Protein AF-A0A833N5B3-F1 (afdb_monomer_lite)

Secondary structure (DSSP, 8-state):
------HHHHHHHHHHHHHHHHHHHHHHHHHHHHHHHHHHHHHHTTGGGSTTS-HHHHHHHHHHHHHHHHHHHHHHHHHHHHT-HHHHHHTT----

pLDDT: mean 83.66, std 16.73, range [32.81, 97.62]

Sequence (96 aa):
MSDTQTPESIVNMVSLRLRELIHDINNALFVTKGFLEELGEDVTEKKYLDPKFDHENFVDMISTITRNVEKIDQNLIKLRKFAKEEVFEKTGVTKQ

Organism: NCBI:txid2654512

Structure (mmCIF, N/CA/C/O backbone):
data_AF-A0A833N5B3-F1
#
_entry.id   AF-A0A833N5B3-F1
#
loop_
_atom_site.group_PDB
_atom_site.id
_atom_site.type_symbol
_atom_site.label_atom_id
_atom_site.label_alt_id
_atom_site.label_comp_id
_atom_site.label_asym_id
_atom_site.label_entity_id
_atom_site.label_seq_id
_atom_site.pdbx_PDB_ins_code
_atom_site.Cartn_x
_atom_site.Cartn_y
_atom_site.Cartn_z
_atom_site.occupancy
_atom_site.B_iso_or_equiv
_atom_site.auth_seq_id
_atom_site.auth_comp_id
_atom_site.auth_asym_id
_atom_site.auth_atom_id
_atom_site.pdbx_PDB_model_num
ATOM 1 N N . MET A 1 1 ? -16.918 -19.054 35.015 1.00 32.81 1 MET A N 1
ATOM 2 C CA . MET A 1 1 ? -16.181 -17.931 35.622 1.00 32.81 1 MET A CA 1
ATOM 3 C C . MET A 1 1 ? -16.235 -16.803 34.618 1.00 32.81 1 MET A C 1
ATOM 5 O O . MET A 1 1 ? -15.766 -16.993 33.507 1.00 32.81 1 MET A O 1
ATOM 9 N N . SER A 1 2 ? -16.957 -15.730 34.934 1.00 45.31 2 SER A N 1
ATOM 10 C CA . SER A 1 2 ? -16.998 -14.536 34.094 1.00 45.31 2 SER A CA 1
ATOM 11 C C . SER A 1 2 ? -15.676 -13.806 34.285 1.00 45.31 2 SER A C 1
ATOM 13 O O . SER A 1 2 ? -15.429 -13.296 35.376 1.00 45.31 2 SER A O 1
ATOM 15 N N . ASP A 1 3 ? -14.822 -13.800 33.266 1.00 53.41 3 ASP A N 1
ATOM 16 C CA . ASP A 1 3 ? -13.658 -12.921 33.239 1.00 53.41 3 ASP A CA 1
ATOM 17 C C . ASP A 1 3 ? -14.168 -11.483 33.238 1.00 53.41 3 ASP A C 1
ATOM 19 O O . ASP A 1 3 ? -14.590 -10.946 32.212 1.00 53.41 3 ASP A O 1
ATOM 23 N N . THR A 1 4 ? -14.223 -10.880 34.421 1.00 56.28 4 THR A N 1
ATOM 24 C CA . THR A 1 4 ? -14.629 -9.492 34.587 1.00 56.28 4 THR A CA 1
ATOM 25 C C . THR A 1 4 ? -13.528 -8.632 33.977 1.00 56.28 4 THR A C 1
ATOM 27 O O . THR A 1 4 ? -12.531 -8.326 34.627 1.00 56.28 4 THR A O 1
ATOM 30 N N . GLN A 1 5 ? -13.671 -8.290 32.696 1.00 58.81 5 GLN A N 1
ATOM 31 C CA . GLN A 1 5 ? -12.816 -7.307 32.041 1.00 58.81 5 GLN A CA 1
ATOM 32 C C . GLN A 1 5 ? -12.940 -5.991 32.813 1.00 58.81 5 GLN A C 1
ATOM 34 O O . GLN A 1 5 ? -14.002 -5.368 32.827 1.00 58.81 5 GLN A O 1
ATOM 39 N N . THR A 1 6 ? -11.872 -5.580 33.497 1.00 78.38 6 THR A N 1
ATOM 40 C CA . THR A 1 6 ? -11.833 -4.271 34.154 1.00 78.38 6 THR A CA 1
ATOM 41 C C . THR A 1 6 ? -11.710 -3.172 33.097 1.00 78.38 6 THR A C 1
ATOM 43 O O . THR A 1 6 ? -11.110 -3.416 32.041 1.00 78.38 6 THR A O 1
ATOM 46 N N . PRO A 1 7 ? -12.216 -1.955 33.351 1.00 74.81 7 PRO A N 1
ATOM 47 C CA . PRO A 1 7 ? -12.032 -0.825 32.445 1.00 74.81 7 PRO A CA 1
ATOM 48 C C . PRO A 1 7 ? -10.564 -0.606 32.043 1.00 74.81 7 PRO A C 1
ATOM 50 O O . PRO A 1 7 ? -10.291 -0.420 30.857 1.00 74.81 7 PRO A O 1
ATOM 53 N N . GLU A 1 8 ? -9.601 -0.734 32.970 1.00 74.69 8 GLU A N 1
ATOM 54 C CA . GLU A 1 8 ? -8.174 -0.641 32.623 1.00 74.69 8 GLU A CA 1
ATOM 55 C C . GLU A 1 8 ? -7.730 -1.740 31.649 1.00 74.69 8 GLU A C 1
ATOM 57 O O . GLU A 1 8 ? -6.970 -1.471 30.717 1.00 74.69 8 GLU A O 1
ATOM 62 N N . SER A 1 9 ? -8.207 -2.978 31.824 1.00 72.81 9 SER A N 1
ATOM 63 C CA . SER A 1 9 ? -7.855 -4.086 30.926 1.00 72.81 9 SER A CA 1
ATOM 64 C C . SER A 1 9 ? -8.372 -3.860 29.499 1.00 72.81 9 SER A C 1
ATOM 66 O O . SER A 1 9 ? -7.668 -4.159 28.533 1.00 72.81 9 SER A O 1
ATOM 68 N N . ILE A 1 10 ? -9.555 -3.251 29.358 1.00 73.50 10 ILE A N 1
ATOM 69 C CA . ILE A 1 10 ? -10.154 -2.895 28.066 1.00 73.50 10 ILE A CA 1
ATOM 70 C C . ILE A 1 10 ? -9.350 -1.773 27.405 1.00 73.50 10 ILE A C 1
ATOM 72 O O . ILE A 1 10 ? -8.972 -1.895 26.240 1.00 73.50 10 ILE A O 1
ATOM 76 N N . VAL A 1 11 ? -9.030 -0.706 28.144 1.00 76.75 11 VAL A N 1
ATOM 77 C CA . VAL A 1 11 ? -8.236 0.423 27.629 1.00 76.75 11 VAL A CA 1
ATOM 78 C C . VAL A 1 11 ? -6.848 -0.036 27.181 1.00 76.75 11 VAL A C 1
ATOM 80 O O . VAL A 1 11 ? -6.398 0.343 26.097 1.00 76.75 11 VAL A O 1
ATOM 83 N N . ASN A 1 12 ? -6.186 -0.892 27.962 1.00 75.12 12 ASN A N 1
ATOM 84 C CA . ASN A 1 12 ? -4.881 -1.450 27.606 1.00 75.12 12 ASN A CA 1
ATOM 85 C C . ASN A 1 12 ? -4.958 -2.312 26.340 1.00 75.12 12 ASN A C 1
ATOM 87 O O . ASN A 1 12 ? -4.112 -2.180 25.455 1.00 75.12 12 ASN A O 1
ATOM 91 N N . MET A 1 13 ? -5.994 -3.147 26.214 1.00 80.62 13 MET A N 1
ATOM 92 C CA . MET A 1 13 ? -6.216 -3.965 25.021 1.00 80.62 13 MET A CA 1
ATOM 93 C C . MET A 1 13 ? -6.449 -3.097 23.778 1.00 80.62 13 MET A C 1
ATOM 95 O O . MET A 1 13 ? -5.805 -3.312 22.752 1.00 80.62 13 MET A O 1
ATOM 99 N N . VAL A 1 14 ? -7.328 -2.095 23.862 1.00 81.06 14 VAL A N 1
ATOM 100 C CA . VAL A 1 14 ? -7.6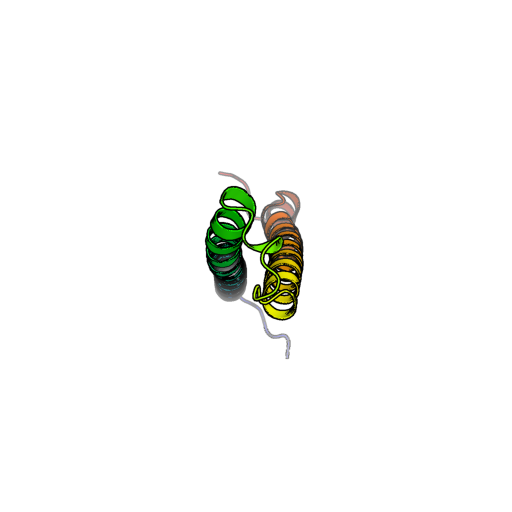10 -1.172 22.749 1.00 81.06 14 VAL A CA 1
ATOM 101 C C . VAL A 1 14 ? -6.359 -0.383 22.367 1.00 81.06 14 VAL A C 1
ATOM 103 O O . VAL A 1 14 ? -6.044 -0.278 21.183 1.00 81.06 14 VAL A O 1
ATOM 106 N N . SER A 1 15 ? -5.601 0.112 23.348 1.00 81.69 15 SER A N 1
ATOM 107 C CA . SER A 1 15 ? -4.360 0.860 23.110 1.00 81.69 15 SER A CA 1
ATOM 108 C C . SER A 1 15 ? 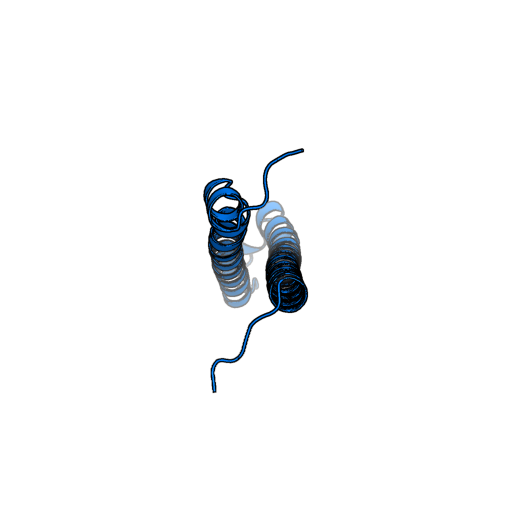-3.301 0.008 22.410 1.00 81.69 15 SER A C 1
ATOM 110 O O . SER A 1 15 ? -2.642 0.482 21.483 1.00 81.69 15 SER A O 1
ATOM 112 N N . LEU A 1 16 ? -3.164 -1.262 22.807 1.00 86.50 16 LEU A N 1
ATOM 113 C CA . LEU A 1 16 ? -2.277 -2.209 22.137 1.00 86.50 16 LEU A CA 1
ATOM 114 C C . LEU A 1 16 ? -2.710 -2.431 20.681 1.00 86.50 16 LEU A C 1
ATOM 116 O O . LEU A 1 16 ? -1.890 -2.297 19.777 1.00 86.50 16 LEU A O 1
ATOM 120 N N . ARG A 1 17 ? -4.005 -2.676 20.438 1.00 85.75 17 ARG A N 1
ATOM 121 C CA . ARG A 1 17 ? -4.542 -2.872 19.079 1.00 85.75 17 ARG A CA 1
ATOM 122 C C . ARG A 1 17 ? -4.386 -1.645 18.187 1.00 85.75 17 ARG A C 1
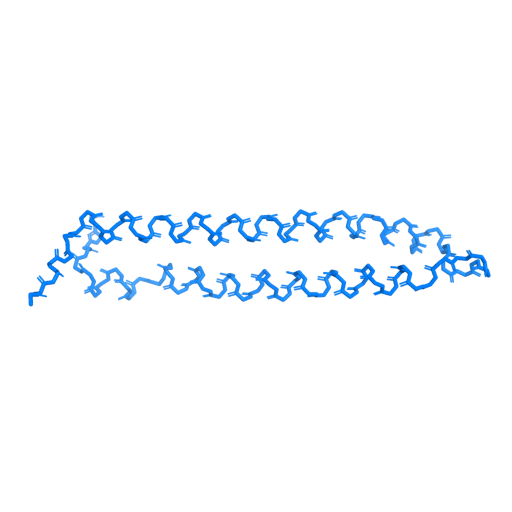ATOM 124 O O . ARG A 1 17 ? -4.066 -1.787 17.011 1.00 85.75 17 ARG A O 1
ATOM 131 N N . LEU A 1 18 ? -4.576 -0.443 18.728 1.00 88.69 18 LEU A N 1
ATOM 132 C CA . LEU A 1 18 ? -4.329 0.798 17.993 1.00 88.69 18 LEU A CA 1
ATOM 133 C C . LEU A 1 18 ? -2.852 0.937 17.619 1.00 88.69 18 LEU A C 1
ATOM 135 O O . LEU A 1 18 ? -2.546 1.298 16.485 1.00 88.69 18 LEU A O 1
ATOM 139 N N . ARG A 1 19 ? -1.937 0.611 18.541 1.00 89.56 19 ARG A N 1
ATOM 140 C CA . ARG A 1 19 ? -0.494 0.648 18.275 1.00 89.56 19 ARG A CA 1
ATOM 141 C C . ARG A 1 19 ? -0.098 -0.330 17.169 1.00 89.56 19 ARG A C 1
ATOM 143 O O . ARG A 1 19 ? 0.652 0.061 16.281 1.00 89.56 19 ARG A O 1
ATOM 150 N N . GLU A 1 20 ? -0.620 -1.554 17.204 1.00 91.44 20 GLU A N 1
ATOM 151 C CA . GLU A 1 20 ? -0.408 -2.565 16.157 1.00 91.44 20 GLU A CA 1
ATOM 152 C C . GLU A 1 20 ? -0.911 -2.069 14.793 1.00 91.44 20 GLU A C 1
ATOM 154 O O . GLU A 1 20 ? -0.163 -2.078 13.820 1.00 91.44 20 GLU A O 1
ATOM 159 N N . LEU A 1 21 ? -2.139 -1.539 14.725 1.00 92.38 21 LEU A N 1
ATOM 160 C CA . LEU A 1 21 ? -2.707 -1.019 13.475 1.00 92.38 21 LEU A CA 1
ATOM 161 C C . LEU A 1 21 ? -1.899 0.147 12.895 1.00 92.38 21 LEU A C 1
ATOM 163 O O . LEU A 1 21 ? -1.663 0.190 11.689 1.00 92.38 21 LEU A O 1
ATOM 167 N N . ILE A 1 22 ? -1.475 1.092 13.739 1.00 92.19 22 ILE A N 1
ATOM 168 C CA . ILE A 1 22 ? -0.646 2.227 13.312 1.00 92.19 22 ILE A CA 1
ATOM 169 C C . ILE A 1 22 ? 0.710 1.732 12.804 1.00 92.19 22 ILE A C 1
ATOM 171 O O . ILE A 1 22 ? 1.185 2.197 11.768 1.00 92.19 22 ILE A O 1
ATOM 175 N N . HIS A 1 23 ? 1.323 0.778 13.507 1.00 94.94 23 HIS A N 1
ATOM 176 C CA . HIS A 1 23 ? 2.586 0.179 13.094 1.00 94.94 23 HIS A CA 1
ATOM 177 C C . HIS A 1 23 ? 2.471 -0.493 11.717 1.00 94.94 23 HIS A C 1
ATOM 179 O O . HIS A 1 23 ? 3.297 -0.237 10.841 1.00 94.94 23 HIS A O 1
ATOM 185 N N . ASP A 1 24 ? 1.422 -1.283 11.491 1.00 94.19 24 ASP A N 1
ATOM 186 C CA . ASP A 1 24 ? 1.200 -1.972 10.217 1.00 94.19 24 ASP A CA 1
ATOM 187 C C . ASP A 1 24 ? 0.986 -0.998 9.053 1.00 94.19 24 ASP A C 1
ATOM 189 O O . ASP A 1 24 ? 1.523 -1.207 7.963 1.00 94.19 24 ASP A O 1
ATOM 193 N N . ILE A 1 25 ? 0.239 0.089 9.283 1.00 96.06 25 ILE A N 1
ATOM 194 C CA . ILE A 1 25 ? 0.053 1.160 8.294 1.00 96.06 25 ILE A CA 1
ATOM 195 C C . ILE A 1 25 ? 1.394 1.823 7.969 1.00 96.06 25 ILE A C 1
ATOM 197 O O . ILE A 1 25 ? 1.726 1.982 6.796 1.00 96.06 25 ILE A O 1
ATOM 201 N N . ASN A 1 26 ? 2.181 2.178 8.987 1.00 96.38 26 ASN A N 1
ATOM 202 C CA . ASN A 1 26 ? 3.473 2.836 8.794 1.00 96.38 26 ASN A CA 1
ATOM 203 C C . ASN A 1 26 ? 4.458 1.950 8.029 1.00 96.38 26 ASN A C 1
ATOM 205 O O . ASN A 1 26 ? 5.144 2.436 7.133 1.00 96.38 26 ASN A O 1
ATOM 209 N N . ASN A 1 27 ? 4.501 0.653 8.337 1.00 97.25 27 ASN A N 1
ATOM 210 C CA . ASN A 1 27 ? 5.361 -0.282 7.623 1.00 97.25 27 ASN A CA 1
ATOM 211 C C . ASN A 1 27 ? 4.942 -0.420 6.149 1.00 97.25 27 ASN A C 1
ATOM 213 O O . ASN A 1 27 ? 5.778 -0.334 5.252 1.00 97.25 27 ASN A O 1
ATOM 217 N N . ALA A 1 28 ? 3.640 -0.561 5.879 1.00 96.56 28 ALA A N 1
ATOM 218 C CA . ALA A 1 28 ? 3.133 -0.622 4.509 1.00 96.56 28 ALA A CA 1
ATOM 219 C C . ALA A 1 28 ? 3.416 0.675 3.729 1.00 96.56 28 ALA A C 1
ATOM 221 O O . ALA A 1 28 ? 3.809 0.611 2.564 1.00 96.56 28 ALA A O 1
ATOM 222 N N . LEU A 1 29 ? 3.281 1.844 4.366 1.00 97.44 29 LEU A N 1
ATOM 223 C CA . LEU A 1 29 ? 3.629 3.140 3.772 1.00 97.44 29 LEU A CA 1
ATOM 224 C C . LEU A 1 29 ? 5.121 3.242 3.456 1.00 97.44 29 LEU A C 1
ATOM 226 O O . LEU A 1 29 ? 5.475 3.698 2.372 1.00 97.44 29 LEU A O 1
ATOM 230 N N . PHE A 1 30 ? 5.985 2.802 4.371 1.00 97.62 30 PHE A N 1
ATOM 231 C CA . PHE A 1 30 ? 7.433 2.822 4.179 1.00 97.62 30 PHE A CA 1
ATOM 232 C C . PHE A 1 30 ? 7.850 1.987 2.963 1.00 97.62 30 PHE A C 1
ATOM 234 O O . PHE A 1 30 ? 8.537 2.492 2.077 1.00 97.62 30 PHE A O 1
ATOM 241 N N . VAL A 1 31 ? 7.362 0.746 2.876 1.00 96.25 31 VAL A N 1
ATOM 242 C CA . VAL A 1 31 ? 7.643 -0.146 1.741 1.00 96.25 31 VAL A CA 1
ATOM 243 C C . VAL A 1 31 ? 7.077 0.421 0.436 1.00 96.25 31 VAL A C 1
ATOM 245 O O . VAL A 1 31 ? 7.770 0.444 -0.576 1.00 96.25 31 VAL A O 1
ATOM 248 N N . THR A 1 32 ? 5.836 0.921 0.457 1.00 97.19 32 THR A N 1
ATOM 249 C CA . THR A 1 32 ? 5.202 1.526 -0.729 1.00 97.19 32 THR A CA 1
ATOM 250 C C . THR A 1 32 ? 5.998 2.719 -1.240 1.00 97.19 32 THR A C 1
ATOM 252 O O . THR A 1 32 ? 6.181 2.860 -2.445 1.00 97.19 32 THR A O 1
ATOM 255 N N . LYS A 1 33 ? 6.482 3.571 -0.330 1.00 96.88 33 LYS A N 1
ATOM 256 C CA . LYS A 1 33 ? 7.278 4.745 -0.678 1.00 96.88 33 LYS A CA 1
ATOM 257 C C . LYS A 1 33 ? 8.584 4.350 -1.371 1.00 96.88 33 LYS A C 1
ATOM 259 O O . LYS A 1 33 ? 8.860 4.910 -2.422 1.00 96.88 33 LYS A O 1
ATOM 264 N N . GLY A 1 34 ? 9.331 3.387 -0.824 1.00 96.12 34 GLY A N 1
ATOM 265 C CA . GLY A 1 34 ? 10.596 2.941 -1.423 1.00 96.12 34 GLY A CA 1
ATOM 266 C C . GLY A 1 34 ? 10.411 2.448 -2.860 1.00 96.12 34 GLY A C 1
ATOM 267 O O . GLY A 1 34 ? 11.068 2.938 -3.771 1.00 96.12 34 GLY A O 1
ATOM 268 N N . PHE A 1 35 ? 9.418 1.583 -3.093 1.00 96.19 35 PHE A N 1
ATOM 269 C CA . PHE A 1 35 ? 9.127 1.111 -4.449 1.00 96.19 35 PHE A CA 1
ATOM 270 C C . PHE A 1 35 ? 8.617 2.213 -5.385 1.00 96.19 35 PHE A C 1
ATOM 272 O O . PHE A 1 35 ? 8.897 2.163 -6.576 1.00 96.19 35 PHE A O 1
ATOM 279 N N . LEU A 1 36 ? 7.869 3.207 -4.891 1.00 95.75 36 LEU A N 1
ATOM 280 C CA . LEU A 1 36 ? 7.438 4.341 -5.718 1.00 95.75 36 LEU A CA 1
ATOM 281 C C . LEU A 1 36 ? 8.603 5.247 -6.129 1.00 95.75 36 LEU A C 1
ATOM 283 O O . LEU A 1 36 ? 8.559 5.806 -7.222 1.00 95.75 36 LEU A O 1
ATOM 287 N N . GLU A 1 37 ? 9.613 5.407 -5.272 1.00 95.62 37 GLU A N 1
ATOM 288 C CA . GLU A 1 37 ? 10.828 6.161 -5.596 1.00 95.62 37 GLU A CA 1
ATOM 289 C C . GLU A 1 37 ? 11.615 5.448 -6.708 1.00 95.62 37 GLU A C 1
ATOM 291 O O . GLU A 1 37 ? 11.880 6.063 -7.741 1.00 95.62 37 GLU A O 1
ATOM 296 N N . GLU A 1 38 ? 11.856 4.140 -6.569 1.00 93.31 38 GLU A N 1
ATOM 297 C CA . GLU A 1 38 ? 12.520 3.318 -7.598 1.00 93.31 38 GLU A CA 1
ATOM 298 C C . GLU A 1 38 ? 11.738 3.307 -8.925 1.00 93.31 38 GLU A C 1
ATOM 300 O O . GLU A 1 38 ? 12.282 3.597 -9.993 1.00 93.31 38 GLU A O 1
ATOM 305 N N . LEU A 1 39 ? 10.422 3.068 -8.862 1.00 94.44 39 LEU A N 1
ATOM 306 C CA . LEU A 1 39 ? 9.546 3.087 -10.036 1.00 94.44 39 LEU A CA 1
ATOM 307 C C . LEU A 1 39 ? 9.537 4.464 -10.716 1.00 94.44 39 LEU A C 1
ATOM 309 O O . LEU A 1 39 ? 9.478 4.565 -11.943 1.00 94.44 39 LEU A O 1
ATOM 313 N N . GLY A 1 40 ? 9.575 5.535 -9.921 1.00 92.50 40 GLY A N 1
ATOM 314 C CA . GLY A 1 40 ? 9.604 6.909 -10.403 1.00 92.50 40 GLY A CA 1
ATOM 315 C C . GLY A 1 40 ? 10.847 7.204 -11.238 1.00 92.50 40 GLY A C 1
ATOM 316 O O . GLY A 1 40 ? 10.725 7.809 -12.307 1.00 92.50 40 GLY A O 1
ATOM 317 N N . GLU A 1 41 ? 12.019 6.743 -10.799 1.00 93.06 41 GLU A N 1
ATOM 318 C CA . GLU A 1 41 ? 13.269 6.854 -11.559 1.00 93.06 41 GLU A CA 1
ATOM 319 C C . GLU A 1 41 ? 13.185 6.086 -12.883 1.00 93.06 41 GLU A C 1
ATOM 321 O O . GLU A 1 41 ? 13.446 6.649 -13.950 1.00 93.06 41 GLU A O 1
ATOM 326 N N . ASP A 1 42 ? 12.734 4.831 -12.837 1.00 92.12 42 ASP A N 1
ATOM 327 C CA . ASP A 1 42 ? 12.632 3.969 -14.018 1.00 92.12 42 ASP A CA 1
ATOM 328 C C . ASP A 1 42 ? 11.666 4.521 -15.075 1.00 92.12 42 ASP A C 1
ATOM 330 O O . ASP A 1 42 ? 11.941 4.457 -16.280 1.00 92.12 42 ASP A O 1
ATOM 334 N N . VAL A 1 43 ? 10.543 5.102 -14.642 1.00 92.81 43 VAL A N 1
ATOM 335 C CA . VAL A 1 43 ? 9.557 5.720 -15.538 1.00 92.81 43 VAL A CA 1
ATOM 336 C C . VAL A 1 43 ? 10.067 7.044 -16.103 1.00 92.81 43 VAL A C 1
ATOM 338 O O . VAL A 1 43 ? 9.915 7.288 -17.304 1.00 92.81 43 VAL A O 1
ATOM 341 N N . THR A 1 44 ? 10.677 7.889 -15.267 1.00 94.25 44 THR A N 1
ATOM 342 C CA . THR A 1 44 ? 11.174 9.216 -15.671 1.00 94.25 44 THR A CA 1
ATOM 343 C C . THR A 1 44 ? 12.282 9.096 -16.711 1.00 94.25 44 THR A C 1
ATOM 345 O O . THR A 1 44 ? 12.259 9.788 -17.730 1.00 94.25 44 THR A O 1
ATOM 348 N N . GLU A 1 45 ? 13.214 8.169 -16.497 1.00 93.88 45 GLU A N 1
ATOM 349 C CA . GLU A 1 45 ? 14.319 7.894 -17.419 1.00 93.88 45 GLU A CA 1
ATOM 350 C C . GLU A 1 45 ? 13.912 6.990 -18.590 1.00 93.88 45 GLU A C 1
ATOM 352 O O . GLU A 1 45 ? 14.700 6.764 -19.508 1.00 93.88 45 GLU A O 1
ATOM 357 N N . LYS A 1 46 ? 12.667 6.493 -18.595 1.00 93.94 46 LYS A N 1
ATOM 358 C CA . LYS A 1 46 ? 12.143 5.538 -19.580 1.00 93.94 46 LYS A CA 1
ATOM 359 C C . LYS A 1 46 ? 13.009 4.280 -19.703 1.00 93.94 46 LYS A C 1
ATOM 361 O O . LYS A 1 46 ? 13.111 3.711 -20.792 1.00 93.94 46 LYS A O 1
ATOM 366 N N . LYS A 1 47 ? 13.601 3.820 -18.593 1.00 92.19 47 LYS A N 1
ATOM 367 C CA . LYS A 1 47 ? 14.451 2.615 -18.560 1.00 92.19 47 LYS A CA 1
ATOM 368 C C . LYS A 1 47 ? 13.701 1.378 -19.044 1.00 92.19 47 LYS A C 1
ATOM 370 O O . LYS A 1 47 ? 14.296 0.531 -19.691 1.00 92.19 47 LYS A O 1
ATOM 375 N N . TYR A 1 48 ? 12.384 1.337 -18.841 1.00 89.19 48 TYR A N 1
ATOM 376 C CA . TYR A 1 48 ? 11.491 0.288 -19.341 1.00 89.19 48 TYR A CA 1
ATOM 377 C C . TYR A 1 48 ? 11.426 0.162 -20.876 1.00 89.19 48 TYR A C 1
ATOM 379 O O . TYR A 1 48 ? 10.733 -0.713 -21.384 1.00 89.19 48 TYR A O 1
ATOM 387 N N . LEU A 1 49 ? 12.084 1.038 -21.640 1.00 92.69 49 LEU A N 1
ATOM 388 C CA . LEU A 1 49 ? 12.241 0.883 -23.089 1.00 92.69 49 LEU A CA 1
ATOM 389 C C . LEU A 1 49 ? 13.546 0.165 -23.472 1.00 92.69 49 LEU A C 1
ATOM 391 O O . LEU A 1 49 ? 13.706 -0.203 -24.637 1.00 92.69 49 LEU A O 1
ATOM 395 N N . ASP A 1 50 ? 14.481 -0.011 -22.533 1.00 93.81 50 ASP A N 1
ATOM 396 C CA . ASP A 1 50 ? 15.728 -0.739 -22.764 1.00 93.81 50 ASP A CA 1
ATOM 397 C C . ASP A 1 50 ? 15.438 -2.250 -22.864 1.00 93.81 50 ASP A C 1
ATOM 399 O O . ASP A 1 50 ? 14.867 -2.822 -21.937 1.00 93.81 50 ASP A O 1
ATOM 403 N N . PRO A 1 51 ? 15.861 -2.943 -23.939 1.00 92.50 51 PRO A N 1
ATOM 404 C CA . PRO A 1 51 ? 15.721 -4.396 -24.059 1.00 92.50 51 PRO A CA 1
ATOM 405 C C . PRO A 1 51 ? 16.381 -5.214 -22.937 1.00 92.50 51 PRO A C 1
ATOM 407 O O . PRO A 1 51 ? 16.100 -6.404 -22.811 1.00 92.50 51 PRO A O 1
ATOM 410 N N . LYS A 1 52 ? 17.302 -4.620 -22.168 1.00 94.94 52 LYS A N 1
ATOM 411 C CA . LYS A 1 52 ? 17.966 -5.240 -21.011 1.00 94.94 52 LYS A CA 1
ATOM 412 C C . LYS A 1 52 ? 17.288 -4.916 -19.680 1.00 94.94 52 LYS A C 1
ATOM 414 O O . LYS A 1 52 ? 17.792 -5.335 -18.640 1.00 94.94 52 LYS A O 1
ATOM 419 N N . PHE A 1 53 ? 16.206 -4.144 -19.699 1.00 94.75 53 PHE A N 1
ATOM 420 C CA . PHE A 1 53 ? 15.477 -3.781 -18.498 1.00 94.75 53 PHE A CA 1
ATOM 421 C C . PHE A 1 53 ? 14.792 -4.998 -17.876 1.00 94.75 53 PHE A C 1
ATOM 423 O O . PHE A 1 53 ? 14.223 -5.843 -18.571 1.00 94.75 53 PHE A O 1
ATOM 430 N N . ASP A 1 54 ? 14.830 -5.073 -16.549 1.00 94.62 54 ASP A N 1
ATOM 431 C CA . ASP A 1 54 ? 14.183 -6.144 -15.803 1.00 94.62 54 ASP A CA 1
ATOM 432 C C . ASP A 1 54 ? 12.683 -5.858 -15.643 1.00 94.62 54 ASP A C 1
ATOM 434 O O . ASP A 1 54 ? 12.214 -5.254 -14.674 1.00 94.62 54 ASP A O 1
ATOM 438 N N . HIS A 1 55 ? 11.917 -6.281 -16.647 1.00 93.50 55 HIS A N 1
ATOM 439 C CA . HIS A 1 55 ? 10.467 -6.126 -16.660 1.00 93.50 55 HIS A CA 1
ATOM 440 C C . HIS A 1 55 ? 9.753 -6.976 -15.604 1.00 93.50 55 HIS A C 1
ATOM 442 O O . HIS A 1 55 ? 8.665 -6.591 -15.174 1.00 93.50 55 HIS A O 1
ATOM 448 N N . GLU A 1 56 ? 10.331 -8.106 -15.190 1.00 95.19 56 GLU A N 1
ATOM 449 C CA . GLU A 1 56 ? 9.737 -8.953 -14.152 1.00 95.19 56 GLU A CA 1
ATOM 450 C C . GLU A 1 56 ? 9.798 -8.232 -12.807 1.00 95.19 56 GLU A C 1
ATOM 452 O O . GLU A 1 56 ? 8.760 -8.033 -12.170 1.00 95.19 56 GLU A O 1
ATOM 457 N N . ASN A 1 57 ? 10.974 -7.706 -12.447 1.00 93.25 57 ASN A N 1
ATOM 458 C CA . ASN A 1 57 ? 11.131 -6.904 -11.238 1.00 93.25 57 ASN A CA 1
ATOM 459 C C . ASN A 1 57 ? 10.220 -5.664 -11.253 1.00 93.25 57 ASN A C 1
ATOM 461 O O . ASN A 1 57 ? 9.568 -5.355 -10.259 1.00 93.25 57 ASN A O 1
ATOM 465 N N . PHE A 1 58 ? 10.096 -4.976 -12.391 1.00 93.56 58 PHE A N 1
ATOM 466 C CA . PHE A 1 58 ? 9.212 -3.812 -12.515 1.00 93.56 58 PHE A CA 1
ATOM 467 C C . PHE A 1 58 ? 7.736 -4.140 -12.244 1.00 93.56 58 PHE A C 1
ATOM 469 O O . PHE A 1 58 ? 7.043 -3.404 -11.536 1.00 93.56 58 PHE A O 1
ATOM 476 N N . VAL A 1 59 ? 7.247 -5.268 -12.765 1.00 94.56 59 VAL A N 1
ATOM 477 C CA . VAL A 1 59 ? 5.881 -5.746 -12.502 1.00 94.56 59 VAL A CA 1
ATOM 478 C C . VAL A 1 59 ? 5.710 -6.164 -11.038 1.00 94.56 59 VAL A C 1
ATOM 480 O O . VAL A 1 59 ? 4.664 -5.884 -10.437 1.00 94.56 59 VAL A O 1
ATOM 483 N N . ASP A 1 60 ? 6.729 -6.771 -10.434 1.00 95.50 60 ASP A N 1
ATOM 484 C CA . ASP A 1 60 ? 6.725 -7.152 -9.020 1.00 95.50 60 ASP A CA 1
ATOM 485 C C . ASP A 1 60 ? 6.700 -5.937 -8.083 1.00 95.50 60 ASP A C 1
ATOM 487 O O . ASP A 1 60 ? 5.975 -5.947 -7.076 1.00 95.50 60 ASP A O 1
ATOM 491 N N . MET A 1 61 ? 7.409 -4.859 -8.434 1.00 95.25 61 MET A N 1
ATOM 492 C CA . MET A 1 61 ? 7.350 -3.579 -7.723 1.00 95.25 61 MET A CA 1
ATOM 493 C C . MET A 1 61 ? 5.933 -2.998 -7.754 1.00 95.25 61 MET A C 1
ATOM 495 O O . MET A 1 61 ? 5.368 -2.699 -6.697 1.00 95.25 61 MET A O 1
ATOM 499 N N . ILE A 1 62 ? 5.306 -2.922 -8.936 1.00 95.69 62 ILE A N 1
ATOM 500 C CA . ILE A 1 62 ? 3.919 -2.445 -9.087 1.00 95.69 62 ILE A CA 1
ATOM 501 C C . ILE A 1 62 ? 2.961 -3.305 -8.255 1.00 95.69 62 ILE A C 1
ATOM 503 O O . ILE A 1 62 ? 2.167 -2.783 -7.471 1.00 95.69 62 ILE A O 1
ATOM 507 N N . SER A 1 63 ? 3.072 -4.629 -8.360 1.00 96.88 63 SER A N 1
ATOM 508 C CA . S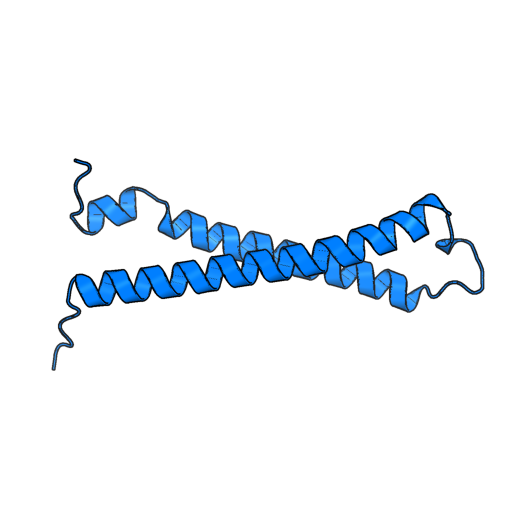ER A 1 63 ? 2.232 -5.571 -7.612 1.00 96.88 63 SER A CA 1
ATOM 509 C C . SER A 1 63 ? 2.405 -5.420 -6.097 1.00 96.88 63 SER A C 1
ATOM 511 O O . SER A 1 63 ? 1.459 -5.565 -5.317 1.00 96.88 63 SER A O 1
ATOM 513 N N . THR A 1 64 ? 3.618 -5.112 -5.645 1.00 95.75 64 THR A N 1
ATOM 514 C CA . THR A 1 64 ? 3.911 -4.873 -4.230 1.00 95.75 64 THR A CA 1
ATOM 515 C C . THR A 1 64 ? 3.349 -3.543 -3.744 1.00 95.75 64 THR A C 1
ATOM 517 O O . THR A 1 64 ? 2.773 -3.506 -2.653 1.00 95.75 64 THR A O 1
ATOM 520 N N . ILE A 1 65 ? 3.420 -2.486 -4.552 1.00 97.12 65 ILE A N 1
ATOM 521 C CA . ILE A 1 65 ? 2.754 -1.208 -4.274 1.00 97.12 65 ILE A CA 1
ATOM 522 C C . ILE A 1 65 ? 1.245 -1.424 -4.123 1.00 97.12 65 ILE A C 1
ATOM 524 O O . ILE A 1 65 ? 0.682 -1.061 -3.090 1.00 97.12 65 ILE A O 1
ATOM 528 N N . THR A 1 66 ? 0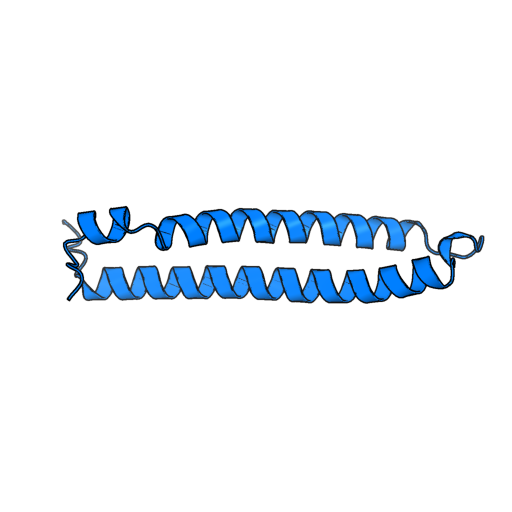.595 -2.087 -5.085 1.00 97.25 66 THR A N 1
ATOM 529 C CA . THR A 1 66 ? -0.855 -2.343 -5.050 1.00 97.25 66 THR A CA 1
ATOM 530 C C . THR A 1 66 ? -1.272 -3.082 -3.779 1.00 97.25 66 THR A C 1
ATOM 532 O O . THR A 1 66 ? -2.157 -2.620 -3.057 1.00 97.25 66 THR A O 1
ATOM 535 N N . ARG A 1 67 ? -0.580 -4.176 -3.431 1.00 97.62 67 ARG A N 1
ATOM 536 C CA . ARG A 1 67 ? -0.872 -4.944 -2.207 1.00 97.62 67 ARG A CA 1
ATOM 537 C C . ARG A 1 67 ? -0.705 -4.117 -0.933 1.00 97.62 67 ARG A C 1
ATOM 539 O O . ARG A 1 67 ? -1.471 -4.291 0.014 1.00 97.62 67 ARG A O 1
ATOM 546 N N . ASN A 1 68 ? 0.305 -3.251 -0.859 1.00 97.38 68 ASN A N 1
ATOM 547 C CA . ASN A 1 68 ? 0.506 -2.421 0.328 1.00 97.38 68 ASN A CA 1
ATOM 548 C C . ASN A 1 68 ? -0.524 -1.291 0.425 1.00 97.38 68 ASN A C 1
ATOM 550 O O . ASN A 1 68 ? -1.000 -1.020 1.526 1.00 97.38 68 ASN A O 1
ATOM 554 N N . VAL A 1 69 ? -0.940 -0.700 -0.698 1.00 97.06 69 VAL A N 1
ATOM 555 C CA . VAL A 1 69 ? -2.038 0.279 -0.729 1.00 97.06 69 VAL A CA 1
ATOM 556 C C . VAL A 1 69 ? -3.344 -0.342 -0.227 1.00 97.06 69 VAL A C 1
ATOM 558 O O . VAL A 1 69 ? -4.012 0.250 0.620 1.00 97.06 69 VAL A O 1
ATOM 561 N N . GLU A 1 70 ? -3.674 -1.565 -0.648 1.00 96.69 70 GLU A N 1
ATOM 562 C CA . GLU A 1 70 ? -4.843 -2.292 -0.131 1.00 96.69 70 GLU A CA 1
ATOM 563 C C . GLU A 1 70 ? -4.744 -2.564 1.378 1.00 96.69 70 GLU A C 1
ATOM 565 O O . GLU A 1 70 ? -5.716 -2.371 2.114 1.00 96.69 70 GLU A O 1
ATOM 570 N N . LYS A 1 71 ? -3.566 -2.968 1.875 1.00 95.50 71 LYS A N 1
ATOM 571 C CA . LYS A 1 71 ? -3.337 -3.153 3.321 1.00 95.50 71 LYS A CA 1
ATOM 572 C C . LYS A 1 71 ? -3.542 -1.856 4.103 1.00 95.50 71 LYS A C 1
ATOM 574 O O . LYS A 1 71 ? -4.141 -1.887 5.181 1.00 95.50 71 LYS A O 1
ATOM 579 N N . ILE A 1 72 ? -3.054 -0.732 3.576 1.00 95.44 72 ILE A N 1
ATOM 580 C CA . ILE A 1 72 ? -3.238 0.592 4.180 1.00 95.44 72 ILE A CA 1
ATOM 581 C C . ILE A 1 72 ? -4.730 0.917 4.261 1.00 95.44 72 ILE A C 1
ATOM 583 O O . ILE A 1 72 ? -5.212 1.244 5.345 1.00 95.44 72 ILE A O 1
ATOM 587 N N . ASP A 1 73 ? -5.476 0.766 3.164 1.00 95.25 73 ASP A N 1
ATOM 588 C CA . ASP A 1 73 ? -6.913 1.056 3.135 1.00 95.25 73 ASP A CA 1
ATOM 589 C C . ASP A 1 73 ? -7.696 0.199 4.144 1.00 95.25 73 ASP A C 1
ATOM 591 O O . ASP A 1 73 ? -8.423 0.719 4.997 1.00 95.25 73 ASP A O 1
ATOM 595 N N . GLN A 1 74 ? -7.457 -1.115 4.156 1.00 94.50 74 GLN A N 1
ATOM 596 C CA . GLN A 1 74 ? -8.103 -2.030 5.099 1.00 94.50 74 GLN A CA 1
ATOM 597 C C . GLN A 1 74 ? -7.821 -1.666 6.563 1.00 94.50 74 GLN A C 1
ATOM 599 O O . GLN A 1 74 ? -8.721 -1.726 7.409 1.00 94.50 74 GLN A O 1
ATOM 604 N N . ASN A 1 75 ? -6.584 -1.286 6.890 1.00 92.75 75 ASN A N 1
ATOM 605 C CA . ASN A 1 75 ? -6.223 -0.902 8.252 1.00 92.75 75 ASN A CA 1
ATOM 606 C C . ASN A 1 75 ? -6.762 0.485 8.630 1.00 92.75 75 ASN A C 1
ATOM 608 O O . ASN A 1 75 ? -7.206 0.666 9.766 1.00 92.75 75 ASN A O 1
ATOM 612 N N . LEU A 1 76 ? -6.843 1.428 7.689 1.00 91.38 76 LEU A N 1
ATOM 613 C CA . LEU A 1 76 ? -7.510 2.715 7.901 1.00 91.38 76 LEU A CA 1
ATOM 614 C C . LEU A 1 76 ? -9.010 2.542 8.163 1.00 91.38 76 LEU A C 1
ATOM 616 O O . LEU A 1 76 ? -9.554 3.205 9.046 1.00 91.38 76 LEU A O 1
ATOM 620 N N . ILE A 1 77 ? -9.684 1.619 7.470 1.00 90.38 77 ILE A N 1
ATOM 621 C CA . ILE A 1 77 ? -11.090 1.282 7.746 1.00 90.38 77 ILE A CA 1
ATOM 622 C C . ILE A 1 77 ? -11.256 0.778 9.185 1.00 90.38 77 ILE A C 1
ATOM 624 O O . ILE A 1 77 ? -12.194 1.188 9.874 1.00 90.38 77 ILE A O 1
ATOM 628 N N . LYS A 1 78 ? -10.353 -0.086 9.669 1.00 88.62 78 LYS A N 1
ATOM 629 C CA . LYS A 1 78 ? -10.371 -0.558 11.066 1.00 88.62 78 LYS A CA 1
ATOM 630 C C . LYS A 1 78 ? -10.153 0.600 12.038 1.00 88.62 78 LYS A C 1
AT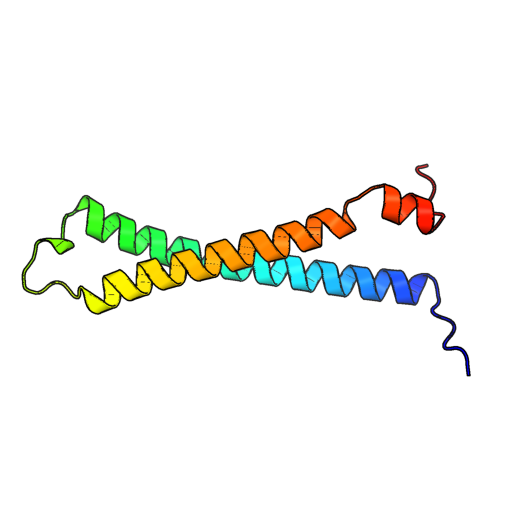OM 632 O O . LYS A 1 78 ? -10.934 0.747 12.973 1.00 88.62 78 LYS A O 1
ATOM 637 N N . LEU A 1 79 ? -9.159 1.451 11.788 1.00 85.81 79 LEU A N 1
ATOM 638 C CA . LEU A 1 79 ? -8.851 2.608 12.629 1.00 85.81 79 LEU A CA 1
ATOM 639 C C . LEU A 1 79 ? -10.034 3.586 12.718 1.00 85.81 79 LEU A C 1
ATOM 641 O O . LEU A 1 79 ? -10.402 4.018 13.808 1.00 85.81 79 LEU A O 1
ATOM 645 N N . ARG A 1 80 ? -10.719 3.848 11.596 1.00 82.75 80 ARG A N 1
ATOM 646 C CA . ARG A 1 80 ? -11.942 4.666 11.566 1.00 82.75 80 ARG A CA 1
ATOM 647 C C . ARG A 1 80 ? -13.062 4.089 12.427 1.00 82.75 80 ARG A C 1
ATOM 649 O O . ARG A 1 80 ? -13.805 4.863 13.014 1.00 82.75 80 ARG A O 1
ATOM 656 N N . LYS A 1 81 ? -13.195 2.760 12.533 1.00 80.00 81 LYS A N 1
ATOM 657 C CA . LYS A 1 81 ? -14.187 2.135 13.430 1.00 80.00 81 LYS A CA 1
ATOM 658 C C . LYS A 1 81 ? -13.891 2.431 14.901 1.00 80.00 81 LYS A C 1
ATOM 660 O O . LYS A 1 81 ? -14.837 2.663 15.642 1.00 80.00 81 LYS A O 1
ATOM 665 N N . PHE A 1 82 ? -12.618 2.471 15.302 1.00 71.44 82 PHE A N 1
ATOM 666 C CA . PHE A 1 82 ? -12.225 2.859 16.664 1.00 71.44 82 PHE A CA 1
ATOM 667 C C . PHE A 1 82 ? -12.431 4.352 16.943 1.00 71.44 82 PHE A C 1
ATOM 669 O O . PHE A 1 82 ? -12.686 4.724 18.080 1.00 71.44 82 PHE A O 1
ATOM 676 N N . ALA A 1 83 ? -12.352 5.201 15.916 1.00 67.12 83 ALA A N 1
ATOM 677 C CA . ALA A 1 83 ? -12.537 6.646 16.042 1.00 67.12 83 ALA A CA 1
ATOM 678 C C . ALA A 1 83 ? -14.011 7.105 16.019 1.00 67.12 83 ALA A C 1
ATOM 680 O O . ALA A 1 83 ? -14.272 8.298 16.159 1.00 67.12 83 ALA A O 1
ATOM 681 N N . LYS A 1 84 ? -14.986 6.204 15.814 1.00 66.12 84 LYS A N 1
ATOM 682 C CA . LYS A 1 84 ? -16.412 6.572 15.811 1.00 66.12 84 LYS A CA 1
ATOM 683 C C . LYS A 1 84 ? -16.895 6.909 17.222 1.00 66.12 84 LYS A C 1
ATOM 685 O O . LYS A 1 84 ? -16.805 6.074 18.118 1.00 66.12 84 LYS A O 1
ATOM 690 N N . GLU A 1 85 ? -17.499 8.086 17.376 1.00 51.59 85 GLU A N 1
ATOM 691 C CA . GLU A 1 85 ? -18.096 8.567 18.634 1.00 51.59 85 GLU A CA 1
ATOM 692 C C . GLU A 1 85 ? -19.119 7.593 19.236 1.00 51.59 85 GLU A C 1
ATOM 694 O O . GLU A 1 85 ? -19.120 7.400 20.448 1.00 51.59 85 GLU A O 1
ATOM 699 N N . GLU A 1 86 ? -19.891 6.875 18.411 1.00 55.84 86 GLU A N 1
ATOM 700 C CA . GLU A 1 86 ? -20.847 5.851 18.872 1.00 55.84 86 GLU A CA 1
ATOM 701 C C . GLU A 1 86 ? -20.206 4.737 19.722 1.00 55.84 86 GLU A C 1
ATOM 703 O O . GLU A 1 86 ? -20.886 4.102 20.529 1.00 55.84 86 GLU A O 1
ATOM 708 N N . VAL A 1 87 ? -18.909 4.453 19.543 1.00 57.06 87 VAL A N 1
ATOM 709 C CA . VAL A 1 87 ? -18.190 3.470 20.372 1.00 57.06 87 VAL A CA 1
ATOM 710 C C . VAL A 1 87 ? -17.940 4.032 21.771 1.00 57.06 87 VAL A C 1
ATOM 712 O O . VAL A 1 87 ? -18.044 3.289 22.741 1.00 57.06 87 VAL A O 1
ATOM 715 N N . PHE A 1 88 ? -17.672 5.333 21.887 1.00 52.75 88 PHE A N 1
ATOM 716 C CA . PHE A 1 88 ? -17.452 6.019 23.163 1.00 52.75 88 PHE A CA 1
ATOM 717 C C . PHE A 1 88 ? -18.761 6.272 23.923 1.00 52.75 88 PHE A C 1
ATOM 719 O O . PHE A 1 88 ? -18.811 6.120 25.142 1.00 52.75 88 PHE A O 1
ATOM 726 N N . GLU A 1 89 ? -19.849 6.565 23.205 1.00 54.50 89 GLU A N 1
ATOM 727 C CA . GLU A 1 89 ? -21.188 6.685 23.797 1.00 54.50 89 GLU A CA 1
ATOM 728 C C . GLU A 1 89 ? -21.667 5.354 24.395 1.00 54.50 89 GLU A C 1
ATOM 730 O O . GLU A 1 89 ? -22.223 5.325 25.493 1.00 54.50 89 GLU A O 1
ATOM 735 N N . LYS A 1 90 ? -21.393 4.226 23.723 1.00 56.66 90 LYS A N 1
ATOM 736 C CA . LYS A 1 90 ? -21.748 2.883 24.218 1.00 56.66 90 LYS A CA 1
ATOM 737 C C . LYS A 1 90 ? -20.896 2.409 25.396 1.00 56.66 90 LYS A C 1
ATOM 739 O O . LYS A 1 90 ? -21.346 1.540 26.138 1.00 56.66 90 LYS A O 1
ATOM 744 N N . THR A 1 91 ? -19.689 2.945 25.573 1.00 55.19 91 THR A N 1
ATOM 745 C CA . THR A 1 91 ? -18.800 2.599 26.696 1.00 55.19 91 THR A CA 1
ATOM 746 C C . THR A 1 91 ? -18.981 3.508 27.913 1.00 55.19 91 THR A C 1
ATOM 748 O O . THR A 1 91 ? -18.312 3.303 28.922 1.00 55.19 91 THR A O 1
ATOM 751 N N . GLY A 1 92 ? -19.904 4.478 27.855 1.00 52.69 92 GLY A N 1
ATOM 752 C CA . GLY A 1 92 ? -20.222 5.366 28.977 1.00 52.69 92 GLY A CA 1
ATOM 753 C C . GLY A 1 92 ? -19.169 6.444 29.244 1.00 52.69 92 GLY A C 1
ATOM 754 O O . GLY A 1 92 ? -19.211 7.090 30.289 1.00 52.69 92 GLY A O 1
ATOM 755 N N . VAL A 1 93 ? -18.228 6.659 28.317 1.00 53.22 93 VAL A N 1
ATOM 756 C CA . VAL A 1 93 ? -17.219 7.718 28.425 1.00 53.22 93 VAL A CA 1
ATOM 757 C C . VAL A 1 93 ? -17.832 9.012 27.887 1.00 53.22 93 VAL A C 1
ATOM 759 O O . VAL A 1 93 ? -17.770 9.302 26.695 1.00 53.22 93 VAL A O 1
ATOM 762 N N . THR A 1 94 ? -18.482 9.785 28.756 1.00 45.03 94 THR A N 1
ATOM 763 C CA . THR A 1 94 ? -19.030 11.102 28.399 1.00 45.03 94 THR A CA 1
ATOM 764 C C . THR A 1 94 ? -17.905 12.095 28.115 1.00 45.03 94 THR A C 1
ATOM 766 O O . THR A 1 94 ? -16.988 12.226 28.927 1.00 45.03 94 THR A O 1
ATOM 769 N N . LYS A 1 95 ? -17.998 12.814 26.984 1.00 51.56 95 LYS A N 1
ATOM 770 C CA . LYS A 1 95 ? -17.176 14.001 26.699 1.00 51.56 95 LYS A CA 1
ATOM 771 C C . LYS A 1 95 ? -17.274 14.957 27.895 1.00 51.56 95 LYS A C 1
ATOM 773 O O . LYS A 1 95 ? -18.378 15.401 28.208 1.00 51.56 95 LYS A O 1
ATOM 778 N N . GLN A 1 96 ? -16.155 15.198 28.576 1.00 44.12 96 GLN A N 1
ATOM 779 C CA . GLN A 1 96 ? -16.030 16.318 29.512 1.00 44.12 96 GLN A CA 1
ATOM 780 C C . GLN A 1 96 ? -15.975 17.632 28.739 1.00 44.12 96 GLN A C 1
ATOM 782 O O . GLN A 1 96 ? -15.363 17.634 27.645 1.00 44.12 96 GLN A O 1
#

Radius of gyration: 21.04 Å; chains: 1; bounding box: 40×34×60 Å

Foldseek 3Di:
DPPPCDPVNVVVVVVVVLVVLVVLLVVLVVLLVVLCVVLVVCVVVVVVVDPPDDVVVNVVSVVSNVVSVVSNVVSVVVVVVVVDVVVCVVVVNDDD